Protein AF-A0A519UYA7-F1 (afdb_monomer_lite)

Foldseek 3Di:
DCPLQNLQVVPVPGGDDDDPDLVRVLVPVVVDDDQEAEAELPDDPVRVVVSVVSSCVSPVNYHYFYDNDDDNVVVVVRVVVSND

Sequence (84 aa):
METIARLIDKEQTWKATVSFSFDDACEVCLTKDFKLALIGAGLSDEEELRLKTHLNKLKPSLPIVKHYGGGSGLLFAEIHQALA

pLDDT: mean 81.73, std 7.54, range [44.44, 89.38]

Secondary structure (DSSP, 8-state):
---HHHHHTTSTT------SSHHHHHHHHHHS--S-EEEETTS-HHHHHHHHHHHHHH-TT--EEEE----HHHHHHHHHHHH-

Structure (mmCIF, N/CA/C/O backbone):
data_AF-A0A519UYA7-F1
#
_entry.id   AF-A0A519UYA7-F1
#
loop_
_atom_site.group_PDB
_atom_site.id
_atom_site.type_symbol
_atom_site.label_atom_id
_atom_site.label_alt_id
_atom_site.label_comp_id
_atom_site.label_asym_id
_atom_site.label_entity_id
_atom_site.label_seq_id
_atom_site.pdbx_PDB_ins_code
_atom_site.Cartn_x
_atom_site.Cartn_y
_atom_site.Cartn_z
_atom_site.occupancy
_atom_site.B_iso_or_equiv
_atom_site.auth_seq_id
_atom_site.auth_comp_id
_atom_site.auth_asym_id
_atom_site.auth_atom_id
_atom_site.pdbx_PDB_model_num
ATOM 1 N N . MET A 1 1 ? -4.362 15.237 -16.673 1.00 44.44 1 MET A N 1
ATOM 2 C CA . MET A 1 1 ? -3.815 14.188 -15.792 1.00 44.44 1 MET A CA 1
ATOM 3 C C . MET A 1 1 ? -4.738 14.103 -14.590 1.00 44.44 1 MET A C 1
ATOM 5 O O . MET A 1 1 ? -4.626 14.896 -13.667 1.00 44.44 1 MET A O 1
ATOM 9 N N . GLU A 1 2 ? -5.767 13.270 -14.689 1.00 50.50 2 GLU A N 1
ATOM 10 C CA . GLU A 1 2 ? -6.746 13.082 -13.618 1.00 50.50 2 GLU A CA 1
ATOM 11 C C . GLU A 1 2 ? -6.097 12.189 -12.560 1.00 50.50 2 GLU A C 1
ATOM 13 O O . GLU A 1 2 ? -5.987 10.980 -12.736 1.00 50.50 2 GLU A O 1
ATOM 18 N N . THR A 1 3 ? -5.546 12.797 -11.508 1.00 71.69 3 THR A N 1
ATOM 19 C CA . THR A 1 3 ? -4.893 12.064 -10.420 1.00 71.69 3 THR A CA 1
ATOM 20 C C . THR A 1 3 ? -5.895 11.085 -9.810 1.00 71.69 3 THR A C 1
ATOM 22 O O . THR A 1 3 ? -7.000 11.496 -9.470 1.00 71.69 3 THR A O 1
ATOM 25 N N . ILE A 1 4 ? -5.516 9.816 -9.637 1.00 76.38 4 ILE A N 1
ATOM 26 C CA . ILE A 1 4 ? -6.325 8.741 -9.022 1.00 76.38 4 ILE A CA 1
ATOM 27 C C . ILE A 1 4 ? -7.056 9.218 -7.755 1.00 76.38 4 ILE A C 1
ATOM 29 O O . ILE A 1 4 ? -8.241 8.940 -7.573 1.00 76.38 4 ILE A O 1
ATOM 33 N N . ALA A 1 5 ? -6.383 10.032 -6.935 1.00 78.06 5 ALA A N 1
ATOM 34 C CA . ALA A 1 5 ? -6.982 10.651 -5.758 1.00 78.06 5 ALA A CA 1
ATOM 35 C C . ALA A 1 5 ? -8.271 11.419 -6.048 1.00 78.06 5 ALA A C 1
ATOM 37 O O . ALA A 1 5 ? -9.229 11.313 -5.302 1.00 78.06 5 ALA A O 1
ATOM 38 N N . ARG A 1 6 ? -8.304 12.167 -7.147 1.00 79.62 6 ARG A N 1
ATOM 39 C CA . ARG A 1 6 ? -9.418 13.028 -7.537 1.00 79.62 6 ARG A CA 1
ATOM 40 C C . ARG A 1 6 ? -10.639 12.229 -8.003 1.00 79.62 6 ARG A C 1
ATOM 42 O O . ARG A 1 6 ? -11.755 12.719 -7.896 1.00 79.62 6 ARG A O 1
ATOM 49 N N . LEU A 1 7 ? -10.430 11.013 -8.512 1.00 80.69 7 LEU A N 1
ATOM 50 C CA . LEU A 1 7 ? -11.509 10.079 -8.845 1.00 80.69 7 LEU A CA 1
ATOM 51 C C . LEU A 1 7 ? -12.099 9.448 -7.584 1.00 80.69 7 LEU A C 1
ATOM 53 O O . LEU A 1 7 ? -13.313 9.351 -7.470 1.00 80.69 7 LEU A O 1
ATOM 57 N N . ILE A 1 8 ? -11.242 9.057 -6.640 1.00 80.69 8 ILE A N 1
ATOM 58 C CA . ILE A 1 8 ? -11.664 8.469 -5.365 1.00 80.69 8 ILE A CA 1
ATOM 59 C C . ILE A 1 8 ? -12.366 9.517 -4.492 1.00 80.69 8 ILE A C 1
ATOM 61 O O . ILE A 1 8 ? -13.408 9.225 -3.933 1.00 80.69 8 ILE A O 1
ATOM 65 N N . ASP A 1 9 ? -11.848 10.743 -4.428 1.00 80.69 9 ASP A N 1
ATOM 66 C CA . ASP A 1 9 ? -12.434 11.854 -3.656 1.00 80.69 9 ASP A CA 1
ATOM 67 C C . ASP A 1 9 ? -13.786 12.323 -4.229 1.00 80.69 9 ASP A C 1
ATOM 69 O O . ASP A 1 9 ? -14.585 12.960 -3.549 1.00 80.69 9 ASP A O 1
ATOM 73 N N . LYS A 1 10 ? -14.076 11.971 -5.490 1.00 79.38 10 LYS A N 1
ATOM 74 C CA . LYS A 1 10 ? -15.392 12.190 -6.101 1.00 79.38 10 LYS A CA 1
ATOM 75 C C . LYS A 1 10 ? -16.475 11.334 -5.437 1.00 79.38 10 LYS A C 1
ATOM 77 O O . LYS A 1 10 ? -17.639 11.733 -5.436 1.00 79.38 10 LYS A O 1
ATOM 82 N N . GLU A 1 11 ? -16.096 10.184 -4.883 1.00 74.81 11 GLU A N 1
ATOM 83 C CA . GLU A 1 11 ? -16.964 9.408 -4.010 1.00 74.81 11 GLU A CA 1
ATOM 84 C C . GLU A 1 11 ? -16.992 10.064 -2.632 1.00 74.81 11 GLU A C 1
ATOM 86 O O . GLU A 1 11 ? -16.001 10.082 -1.912 1.00 74.81 11 GLU A O 1
ATOM 91 N N . GLN A 1 12 ? -18.157 10.571 -2.228 1.00 71.12 12 GLN A N 1
ATOM 92 C CA . GLN A 1 12 ? -18.328 11.328 -0.976 1.00 71.12 12 GLN A CA 1
ATOM 93 C C . GLN A 1 12 ? -17.935 10.530 0.281 1.00 71.12 12 GLN A C 1
ATOM 95 O O . GLN A 1 12 ? -17.710 11.098 1.348 1.00 71.12 12 GLN A O 1
ATOM 100 N N . THR A 1 13 ? -17.861 9.205 0.150 1.00 76.94 13 THR A N 1
ATOM 101 C CA . THR A 1 13 ? -17.558 8.268 1.233 1.00 76.94 13 THR A CA 1
ATOM 102 C C . THR A 1 13 ? -16.073 7.903 1.292 1.00 76.94 13 THR A C 1
ATOM 104 O O . THR A 1 13 ? -15.610 7.377 2.306 1.00 76.94 13 THR A O 1
ATOM 107 N N . TRP A 1 14 ? -15.308 8.140 0.223 1.00 83.44 14 TRP A N 1
ATOM 108 C CA . TRP A 1 14 ? -13.921 7.699 0.113 1.00 83.44 14 TRP A CA 1
ATOM 109 C C . TRP A 1 14 ? -12.971 8.887 0.087 1.00 83.44 14 TRP A C 1
ATOM 111 O O . TRP A 1 14 ? -13.197 9.886 -0.582 1.00 83.44 14 TRP A O 1
ATOM 121 N N . LYS A 1 15 ? -11.858 8.761 0.811 1.00 82.81 15 LYS A N 1
ATOM 122 C CA . LYS A 1 15 ? -10.823 9.790 0.845 1.00 82.81 15 LYS A CA 1
ATOM 123 C C . LYS A 1 15 ? -9.493 9.192 0.445 1.00 82.81 15 LYS A C 1
ATOM 125 O O . LYS A 1 15 ? -8.898 8.420 1.196 1.00 82.81 15 LYS A O 1
ATOM 130 N N . ALA A 1 16 ? -9.024 9.553 -0.741 1.00 84.06 16 ALA A N 1
ATOM 131 C CA . ALA A 1 16 ? -7.710 9.131 -1.189 1.00 84.06 16 ALA A CA 1
ATOM 132 C C . ALA A 1 16 ? -6.618 9.989 -0.561 1.00 84.06 16 ALA A C 1
ATOM 134 O O . ALA A 1 16 ? -6.697 11.215 -0.532 1.00 84.06 16 ALA A O 1
ATOM 135 N N . THR A 1 17 ? -5.565 9.321 -0.104 1.00 86.44 17 THR A N 1
ATOM 136 C CA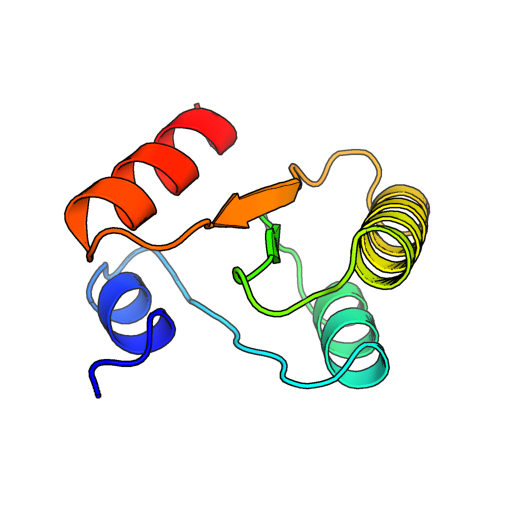 . THR A 1 17 ? -4.297 9.963 0.234 1.00 86.44 17 THR A CA 1
ATOM 137 C C . THR A 1 17 ? -3.250 9.418 -0.725 1.00 86.44 17 THR A C 1
ATOM 139 O O . THR A 1 17 ? -3.175 8.208 -0.924 1.00 86.44 17 THR A O 1
ATOM 142 N N . VAL A 1 18 ? -2.506 10.311 -1.375 1.00 84.25 18 VAL A N 1
ATOM 143 C CA . VAL A 1 18 ? -1.455 9.942 -2.326 1.00 84.25 18 VAL A CA 1
ATOM 144 C C . VAL A 1 18 ? -0.126 10.312 -1.708 1.00 84.25 18 VAL A C 1
ATOM 146 O O . VAL A 1 18 ? 0.078 11.469 -1.350 1.00 84.25 18 VAL A O 1
ATOM 149 N N . SER A 1 19 ? 0.757 9.326 -1.645 1.00 84.44 19 SER A N 1
ATOM 150 C CA . SER A 1 19 ? 2.129 9.472 -1.186 1.00 84.44 19 SER A CA 1
ATOM 151 C C . SER A 1 19 ? 3.061 9.129 -2.339 1.00 84.44 19 SER A C 1
ATOM 153 O O . SER A 1 19 ? 2.845 8.149 -3.052 1.00 84.44 19 SER A O 1
ATOM 155 N N . PHE A 1 20 ? 4.087 9.952 -2.537 1.00 80.75 20 PHE A N 1
ATOM 156 C CA . PHE A 1 20 ? 5.075 9.773 -3.611 1.00 80.75 20 PHE A CA 1
ATOM 157 C C . PHE A 1 20 ? 6.383 9.143 -3.121 1.00 80.75 20 PHE A C 1
ATOM 159 O O . PHE A 1 20 ? 7.245 8.813 -3.929 1.00 80.75 20 PHE A O 1
ATOM 166 N N . SER A 1 21 ? 6.511 8.957 -1.808 1.00 82.62 21 SER A N 1
ATOM 167 C CA . SER A 1 21 ? 7.704 8.435 -1.149 1.00 82.62 21 SER A CA 1
ATOM 168 C C . SER A 1 21 ? 7.316 7.360 -0.143 1.00 82.62 21 SER A C 1
ATOM 170 O O . SER A 1 21 ? 6.256 7.439 0.478 1.00 82.62 21 SER A O 1
ATOM 172 N N . PHE A 1 22 ? 8.199 6.380 0.055 1.00 82.94 22 PHE A N 1
ATOM 173 C CA . PHE A 1 22 ? 8.026 5.331 1.065 1.00 82.94 22 PHE A CA 1
ATOM 174 C C . PHE A 1 22 ? 7.830 5.910 2.474 1.00 82.94 22 PHE A C 1
ATOM 176 O O . PHE A 1 22 ? 6.967 5.450 3.216 1.00 82.94 22 PHE A O 1
ATOM 183 N N . ASP A 1 23 ? 8.623 6.924 2.820 1.00 85.56 23 ASP A N 1
ATOM 184 C CA . ASP A 1 23 ? 8.588 7.581 4.129 1.00 85.56 23 ASP A CA 1
ATOM 185 C C . ASP A 1 23 ? 7.234 8.263 4.381 1.00 85.56 23 ASP A C 1
ATOM 187 O O . ASP A 1 23 ? 6.559 7.965 5.363 1.00 85.56 23 ASP A O 1
ATOM 191 N N . ASP A 1 24 ? 6.769 9.046 3.403 1.00 86.81 24 ASP A N 1
ATOM 192 C CA . ASP A 1 24 ? 5.460 9.705 3.428 1.00 86.81 24 ASP A CA 1
ATOM 193 C C . ASP A 1 24 ? 4.315 8.683 3.540 1.00 86.81 24 ASP A C 1
ATOM 195 O O . ASP A 1 24 ? 3.428 8.825 4.378 1.00 86.81 24 ASP A O 1
ATOM 199 N N . ALA A 1 25 ? 4.371 7.587 2.774 1.00 85.12 25 ALA A N 1
ATOM 200 C CA . ALA A 1 25 ? 3.372 6.521 2.846 1.00 85.12 25 ALA A CA 1
ATOM 201 C C . ALA A 1 25 ? 3.321 5.860 4.235 1.00 85.12 25 ALA A C 1
ATOM 203 O O . ALA A 1 25 ? 2.242 5.509 4.723 1.00 85.12 25 ALA A O 1
ATOM 204 N N . CYS A 1 26 ? 4.482 5.698 4.874 1.00 85.12 26 CYS A N 1
ATOM 205 C CA . CYS A 1 26 ? 4.606 5.143 6.215 1.00 85.12 26 CYS A CA 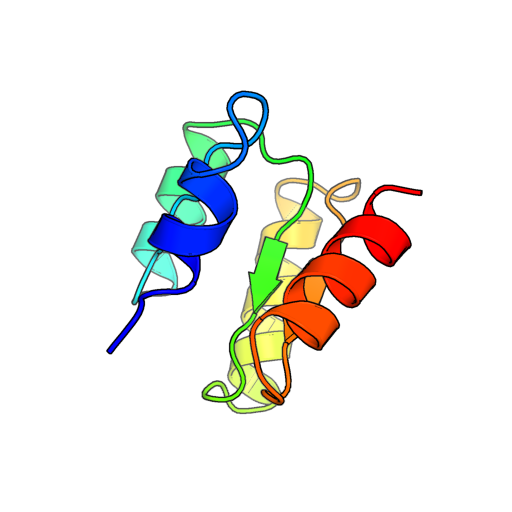1
ATOM 206 C C . CYS A 1 26 ? 4.029 6.097 7.270 1.00 85.12 26 CYS A C 1
ATOM 208 O O . CYS A 1 26 ? 3.180 5.693 8.065 1.00 85.12 26 CYS A O 1
ATOM 210 N N . GLU A 1 27 ? 4.419 7.373 7.233 1.00 88.19 27 GLU A N 1
ATOM 211 C CA . GLU A 1 27 ? 3.940 8.399 8.163 1.00 88.19 27 GLU A CA 1
ATOM 212 C C . GLU A 1 27 ? 2.422 8.588 8.055 1.00 88.19 27 GLU A C 1
ATOM 214 O O . GLU A 1 27 ? 1.703 8.627 9.059 1.00 88.19 27 GLU A O 1
ATOM 219 N N . VAL A 1 28 ? 1.902 8.599 6.829 1.00 86.69 28 VAL A N 1
ATOM 220 C CA . VAL A 1 28 ? 0.469 8.653 6.553 1.00 86.69 28 VAL A CA 1
ATOM 221 C C . VAL A 1 28 ? -0.240 7.422 7.127 1.00 86.69 28 VAL A C 1
ATOM 223 O O . VAL A 1 28 ? -1.230 7.590 7.843 1.00 86.69 28 VAL A O 1
ATOM 226 N N . CYS A 1 29 ? 0.276 6.206 6.898 1.00 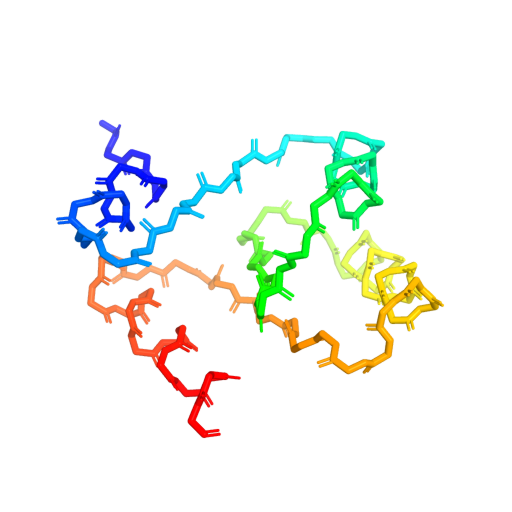85.00 29 CYS A N 1
ATOM 227 C CA . CYS A 1 29 ? -0.274 4.961 7.462 1.00 85.00 29 CYS A CA 1
ATOM 228 C C . CYS A 1 29 ? -0.235 4.882 8.993 1.00 85.00 29 CYS A C 1
ATOM 230 O O . CYS A 1 29 ? -1.071 4.194 9.585 1.00 85.00 29 CYS A O 1
ATOM 232 N N . LEU A 1 30 ? 0.722 5.560 9.628 1.00 84.12 30 LEU A N 1
ATOM 233 C CA . LEU A 1 30 ? 0.810 5.695 11.082 1.00 84.12 30 LEU A CA 1
ATOM 234 C C . LEU A 1 30 ? -0.202 6.713 11.616 1.00 84.12 30 LEU A C 1
ATOM 236 O O . LEU A 1 30 ? -0.835 6.487 12.643 1.00 84.12 30 LEU A O 1
ATOM 240 N N . THR A 1 31 ? -0.369 7.828 10.906 1.00 86.00 31 THR A N 1
ATOM 241 C CA . THR A 1 31 ? -1.225 8.942 11.332 1.00 86.00 31 THR A CA 1
ATOM 242 C C . THR A 1 31 ? -2.709 8.642 11.129 1.00 86.00 31 THR A C 1
ATOM 244 O O . THR A 1 31 ? -3.559 9.161 11.854 1.00 86.00 31 THR A O 1
ATOM 247 N N . LYS A 1 32 ? -3.051 7.834 10.121 1.00 83.81 32 LYS A N 1
ATOM 248 C CA . LYS A 1 32 ? -4.436 7.552 9.735 1.00 83.81 32 LYS A CA 1
ATOM 249 C C . LYS A 1 32 ? -4.696 6.067 9.567 1.00 83.81 32 LYS A C 1
ATOM 251 O O . LYS A 1 32 ? -3.819 5.273 9.228 1.00 83.81 32 LYS A O 1
ATOM 256 N N . ASP A 1 33 ? -5.959 5.703 9.756 1.00 82.62 33 ASP A N 1
ATOM 257 C CA . ASP A 1 33 ? -6.434 4.376 9.404 1.00 82.62 33 ASP A CA 1
ATOM 258 C C . ASP A 1 33 ? -6.887 4.292 7.955 1.00 82.62 33 ASP A C 1
ATOM 260 O O . ASP A 1 33 ? -7.715 5.078 7.494 1.00 82.62 33 ASP A O 1
ATOM 264 N N . PHE A 1 34 ? -6.317 3.321 7.247 1.00 85.88 34 PHE A N 1
ATOM 265 C CA . PHE A 1 34 ? -6.662 3.005 5.874 1.00 85.88 34 PHE A CA 1
ATOM 266 C C . PHE A 1 34 ? -7.322 1.643 5.851 1.00 85.88 34 PHE A C 1
ATOM 268 O O . PHE A 1 34 ? -6.939 0.736 6.584 1.00 85.88 34 PHE A O 1
ATOM 275 N N . LYS A 1 35 ? -8.313 1.501 4.978 1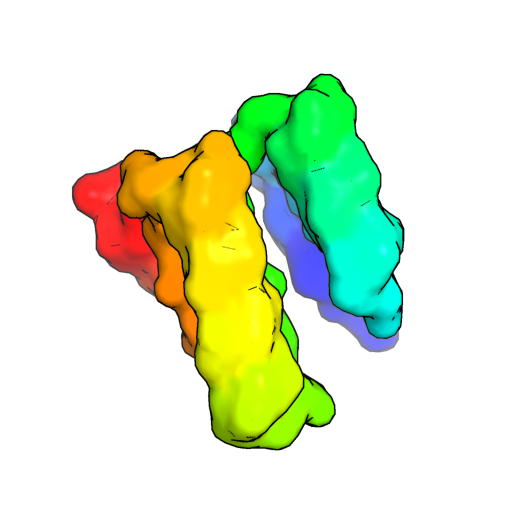.00 87.44 35 LYS A N 1
ATOM 276 C CA . LYS A 1 35 ? -8.920 0.200 4.694 1.00 87.44 35 LYS A CA 1
ATOM 277 C C . LYS A 1 35 ? -8.259 -0.509 3.525 1.00 87.44 35 LYS A C 1
ATOM 279 O O . LYS A 1 35 ? -8.505 -1.686 3.336 1.00 87.44 35 LYS A O 1
ATOM 284 N N . LEU A 1 36 ? -7.470 0.213 2.734 1.00 87.75 36 LEU A N 1
ATOM 285 C CA . LEU A 1 36 ? -6.842 -0.291 1.526 1.00 87.75 36 LEU A CA 1
ATOM 286 C C . LEU A 1 36 ? -5.599 0.537 1.208 1.00 87.75 36 LEU A C 1
ATOM 288 O O . LEU A 1 36 ? -5.655 1.767 1.252 1.00 87.75 36 LEU A O 1
ATOM 292 N N . ALA A 1 37 ? -4.511 -0.135 0.839 1.00 88.50 37 ALA A N 1
ATOM 293 C CA . ALA A 1 37 ? -3.347 0.491 0.227 1.00 88.50 37 ALA A CA 1
ATOM 294 C C . ALA A 1 37 ? -3.295 0.155 -1.268 1.00 88.50 37 ALA A C 1
ATOM 296 O O . ALA A 1 37 ? -3.336 -1.013 -1.652 1.00 88.50 37 ALA A O 1
ATOM 297 N N . LEU A 1 38 ? -3.176 1.183 -2.106 1.00 86.75 38 LEU A N 1
ATOM 298 C CA . LEU A 1 38 ? -2.991 1.048 -3.550 1.00 86.75 38 LEU A CA 1
ATOM 299 C C . LEU A 1 38 ? -1.541 1.352 -3.914 1.00 86.75 38 LEU A C 1
ATOM 301 O O . LEU A 1 38 ? -1.033 2.431 -3.617 1.00 86.75 38 LEU A O 1
ATOM 305 N N . ILE A 1 39 ? -0.896 0.413 -4.594 1.00 85.94 39 ILE A N 1
ATOM 306 C CA . ILE A 1 39 ? 0.461 0.543 -5.119 1.00 85.94 39 ILE A CA 1
ATOM 307 C C . ILE A 1 39 ? 0.358 0.815 -6.618 1.00 85.94 39 ILE A C 1
ATOM 309 O O . ILE A 1 39 ? -0.214 0.017 -7.355 1.00 85.94 39 ILE A O 1
ATOM 313 N N . GLY A 1 40 ? 0.888 1.948 -7.077 1.00 79.62 40 GLY A N 1
ATOM 314 C CA . GLY A 1 40 ? 0.887 2.294 -8.499 1.00 79.62 40 GLY A CA 1
ATOM 315 C C . GLY A 1 40 ? 1.870 1.454 -9.324 1.00 79.62 40 GLY A C 1
ATOM 316 O O . GLY A 1 40 ? 2.860 0.945 -8.803 1.00 79.62 40 GLY A O 1
ATOM 317 N N . ALA A 1 41 ? 1.643 1.381 -10.638 1.00 71.81 41 ALA A N 1
ATOM 318 C CA . ALA A 1 41 ? 2.429 0.604 -11.609 1.00 71.81 41 ALA A CA 1
ATOM 319 C C . ALA A 1 41 ? 3.888 1.073 -11.842 1.00 71.81 41 ALA A C 1
ATOM 321 O O . ALA A 1 41 ? 4.494 0.707 -12.844 1.00 71.81 41 ALA A O 1
ATOM 322 N N . GLY A 1 42 ? 4.448 1.907 -10.965 1.00 70.94 42 GLY A N 1
ATOM 323 C CA . GLY A 1 42 ? 5.779 2.504 -11.128 1.00 70.94 42 GLY A CA 1
ATOM 324 C C . GLY A 1 42 ? 6.858 1.948 -10.200 1.00 70.94 42 GLY A C 1
ATOM 325 O O . GLY A 1 42 ? 8.013 2.333 -10.347 1.00 70.94 42 GLY A O 1
ATOM 326 N N . LEU A 1 43 ? 6.503 1.086 -9.242 1.00 79.06 43 LEU A N 1
ATOM 327 C CA . LEU A 1 43 ? 7.468 0.498 -8.313 1.00 79.06 43 LEU A CA 1
ATOM 328 C C . LEU A 1 43 ? 8.014 -0.827 -8.852 1.00 79.06 43 LEU A C 1
ATOM 330 O O . LEU A 1 43 ? 7.262 -1.659 -9.367 1.00 79.06 43 LEU A O 1
ATOM 334 N N . SER A 1 44 ? 9.322 -1.024 -8.688 1.00 83.50 44 SER A N 1
ATOM 335 C CA . SER A 1 44 ? 9.982 -2.313 -8.909 1.00 83.50 44 SER A CA 1
ATOM 336 C C . SER A 1 44 ? 9.494 -3.357 -7.903 1.00 83.50 44 SER A C 1
ATOM 338 O O . SER A 1 44 ? 9.063 -3.014 -6.801 1.00 83.50 44 SER A O 1
ATOM 340 N N . ASP A 1 45 ? 9.627 -4.639 -8.238 1.00 83.94 45 ASP A N 1
ATOM 341 C CA . ASP A 1 45 ? 9.210 -5.748 -7.369 1.00 83.94 45 ASP A CA 1
ATOM 342 C C . ASP A 1 45 ? 9.861 -5.703 -5.975 1.00 83.94 45 ASP A C 1
ATOM 344 O O . ASP A 1 45 ? 9.205 -5.988 -4.974 1.00 83.94 45 ASP A O 1
ATOM 348 N N . GLU A 1 46 ? 11.128 -5.283 -5.883 1.00 86.50 46 GLU A N 1
ATOM 349 C CA . GLU A 1 46 ? 11.834 -5.118 -4.603 1.00 86.50 46 GLU A CA 1
ATOM 350 C C . GLU A 1 46 ? 11.235 -4.002 -3.738 1.00 86.50 46 GLU A C 1
ATOM 352 O O . GLU A 1 46 ? 11.010 -4.187 -2.539 1.00 86.50 46 GLU A O 1
ATOM 357 N N . GLU A 1 47 ? 10.950 -2.849 -4.346 1.00 84.44 47 GLU A N 1
ATOM 358 C CA . GLU A 1 47 ? 10.346 -1.697 -3.673 1.00 84.44 47 GLU A CA 1
ATOM 359 C C . GLU A 1 47 ? 8.943 -2.049 -3.175 1.00 84.44 47 GLU A C 1
ATOM 361 O O . GLU A 1 47 ? 8.598 -1.802 -2.018 1.00 84.44 47 GLU A O 1
ATOM 366 N N . GLU A 1 48 ? 8.151 -2.703 -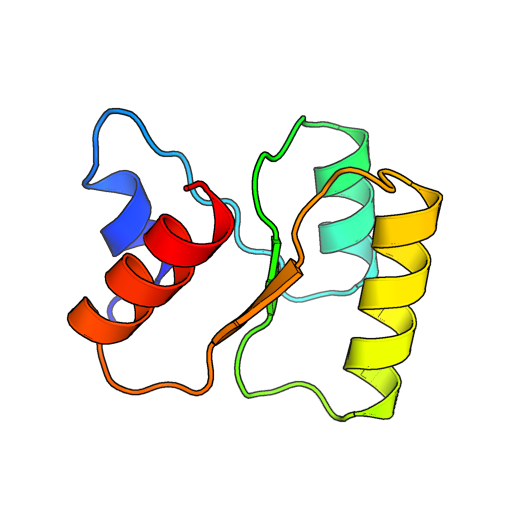4.022 1.00 85.56 48 GLU A N 1
ATOM 367 C CA . GLU A 1 48 ? 6.820 -3.172 -3.668 1.00 85.56 48 GLU A CA 1
ATOM 368 C C . GLU A 1 48 ? 6.855 -4.181 -2.522 1.00 85.56 48 GLU A C 1
ATOM 370 O O . GLU A 1 48 ? 6.086 -4.047 -1.570 1.00 85.56 48 GLU A O 1
ATOM 375 N N . LEU A 1 49 ? 7.734 -5.184 -2.587 1.00 86.94 49 LEU A N 1
ATOM 376 C CA . LEU A 1 49 ? 7.858 -6.192 -1.539 1.00 86.94 49 LEU A CA 1
ATOM 377 C C . LEU A 1 49 ? 8.252 -5.551 -0.207 1.00 86.94 49 LEU A C 1
ATOM 379 O O . LEU A 1 49 ? 7.713 -5.909 0.846 1.00 86.94 49 LEU A O 1
ATOM 383 N N . ARG A 1 50 ? 9.163 -4.575 -0.245 1.00 88.81 50 ARG A N 1
ATOM 384 C CA . ARG A 1 50 ? 9.591 -3.823 0.934 1.00 88.81 50 ARG A CA 1
ATOM 385 C C . ARG A 1 50 ? 8.435 -3.020 1.527 1.00 88.81 50 ARG A C 1
ATOM 387 O O . ARG A 1 50 ? 8.225 -3.078 2.739 1.00 88.81 50 ARG A O 1
ATOM 394 N N . LEU A 1 51 ? 7.657 -2.335 0.690 1.00 86.75 51 LEU A N 1
ATOM 395 C CA . LEU A 1 51 ? 6.495 -1.534 1.090 1.00 86.75 51 LEU A CA 1
ATOM 396 C C . LEU A 1 51 ? 5.371 -2.417 1.637 1.00 86.75 51 LEU A C 1
ATOM 398 O O . LEU A 1 51 ? 4.883 -2.169 2.737 1.00 86.75 51 LEU A O 1
ATOM 402 N N . LYS A 1 52 ? 5.060 -3.526 0.959 1.00 87.19 52 LYS A N 1
ATOM 403 C CA . LYS A 1 52 ? 4.134 -4.558 1.441 1.00 87.19 52 LYS A CA 1
ATOM 404 C C . LYS A 1 52 ? 4.545 -5.109 2.795 1.00 87.19 52 LYS A C 1
ATOM 406 O O . LYS A 1 52 ? 3.725 -5.159 3.702 1.00 87.19 52 LYS A O 1
ATOM 411 N N . THR A 1 53 ? 5.810 -5.486 2.956 1.00 89.38 53 THR A N 1
ATOM 412 C CA . THR A 1 53 ? 6.325 -6.025 4.221 1.00 89.38 53 THR A CA 1
ATOM 413 C C . THR A 1 53 ? 6.218 -4.997 5.344 1.00 89.38 53 THR A C 1
ATOM 415 O O . THR A 1 53 ? 5.861 -5.347 6.466 1.00 89.38 53 THR A O 1
ATOM 418 N N . HIS A 1 54 ? 6.518 -3.728 5.065 1.00 88.69 54 HIS A N 1
ATOM 419 C CA . HIS A 1 54 ? 6.455 -2.669 6.067 1.00 88.69 54 HIS A CA 1
ATOM 420 C C . HIS A 1 54 ? 5.011 -2.353 6.471 1.00 88.69 54 HIS A C 1
ATOM 422 O O . HIS A 1 54 ? 4.692 -2.355 7.657 1.00 88.69 54 HIS A O 1
ATOM 428 N N . LEU A 1 55 ? 4.121 -2.183 5.490 1.00 86.62 55 LEU A N 1
ATOM 429 C CA . LEU A 1 55 ? 2.696 -1.977 5.729 1.00 86.62 55 LEU A CA 1
ATOM 430 C C . LEU A 1 55 ? 2.061 -3.165 6.446 1.00 86.62 55 LEU A C 1
ATOM 432 O O . LEU A 1 55 ? 1.289 -2.953 7.367 1.00 86.62 55 LEU A O 1
ATOM 436 N N . ASN A 1 56 ? 2.422 -4.399 6.094 1.00 87.50 56 ASN A N 1
ATOM 437 C CA . ASN A 1 56 ? 1.917 -5.590 6.772 1.00 87.50 56 ASN A CA 1
ATOM 438 C C . ASN A 1 56 ? 2.406 -5.672 8.230 1.00 87.50 56 ASN A C 1
ATOM 440 O O . ASN A 1 56 ? 1.644 -6.050 9.111 1.00 87.50 56 ASN A O 1
ATOM 444 N N . LYS A 1 57 ? 3.644 -5.245 8.518 1.00 88.06 57 LYS A N 1
ATOM 445 C CA . LYS A 1 57 ? 4.139 -5.133 9.901 1.00 88.06 57 LYS A CA 1
ATOM 446 C C . LYS A 1 57 ? 3.394 -4.071 10.708 1.00 88.06 57 LYS A C 1
ATOM 448 O O . LYS A 1 57 ? 3.147 -4.282 11.890 1.00 88.06 57 LYS A O 1
ATOM 453 N N . LEU A 1 58 ? 3.064 -2.941 10.085 1.00 85.31 58 LEU A N 1
ATOM 454 C CA . LEU A 1 58 ? 2.323 -1.853 10.727 1.00 85.31 58 LEU A CA 1
ATOM 455 C C . LEU A 1 58 ? 0.845 -2.213 10.920 1.00 85.31 58 LEU A C 1
ATOM 457 O O . LEU A 1 58 ? 0.276 -1.986 11.984 1.00 85.31 58 LEU A O 1
ATOM 461 N N . LYS A 1 59 ? 0.226 -2.769 9.876 1.00 83.56 59 LYS A N 1
ATOM 462 C CA . LYS A 1 59 ? -1.190 -3.123 9.780 1.00 83.56 59 LYS A CA 1
ATOM 463 C C . LYS A 1 59 ? -1.340 -4.430 8.997 1.00 83.56 59 LYS A C 1
ATOM 465 O O . LYS A 1 59 ? -1.574 -4.403 7.789 1.00 83.56 59 LYS A O 1
ATOM 470 N N . PRO A 1 60 ? -1.258 -5.590 9.666 1.00 82.88 60 PRO A N 1
ATOM 471 C CA . PRO A 1 60 ? -1.352 -6.888 8.994 1.00 82.88 60 PRO A CA 1
ATOM 472 C C . PRO A 1 60 ? -2.721 -7.128 8.346 1.00 82.88 60 PRO A C 1
ATOM 474 O O . PRO A 1 60 ? -2.822 -7.892 7.390 1.00 82.88 60 PRO A O 1
ATOM 477 N N . SER A 1 61 ? -3.760 -6.442 8.829 1.00 83.69 61 SER A N 1
ATOM 478 C CA . SER A 1 61 ? -5.119 -6.494 8.283 1.00 83.69 61 SER A CA 1
ATOM 479 C C . SER A 1 61 ? -5.372 -5.503 7.141 1.00 83.69 61 SER A C 1
ATOM 481 O O . SER A 1 61 ? -6.502 -5.424 6.671 1.00 83.69 61 SER A O 1
ATOM 483 N N . LEU A 1 62 ? -4.372 -4.717 6.719 1.00 87.69 62 LEU A N 1
ATOM 484 C CA . LEU A 1 62 ? -4.513 -3.769 5.613 1.00 87.69 62 LEU A CA 1
ATOM 485 C C . LEU A 1 62 ? -4.338 -4.508 4.276 1.00 87.69 62 LEU A C 1
ATOM 487 O O . LEU A 1 62 ? -3.226 -4.955 3.981 1.00 87.69 62 LEU A O 1
ATOM 491 N N . PRO A 1 63 ? -5.383 -4.630 3.439 1.00 87.56 63 PRO A N 1
ATOM 492 C CA . PRO A 1 63 ? -5.233 -5.182 2.102 1.00 87.56 63 PRO A CA 1
ATOM 493 C C . PRO A 1 63 ? -4.392 -4.241 1.233 1.00 87.56 63 PRO A C 1
ATOM 495 O O . PRO A 1 63 ? -4.552 -3.017 1.261 1.00 87.56 63 PRO A O 1
ATOM 498 N N . ILE A 1 64 ? -3.481 -4.826 0.455 1.00 87.44 64 ILE A N 1
ATOM 499 C CA . ILE A 1 64 ? -2.554 -4.099 -0.416 1.00 87.44 64 ILE A CA 1
ATOM 500 C C . ILE A 1 64 ? -2.767 -4.572 -1.848 1.00 87.44 64 ILE A C 1
ATOM 502 O O . ILE A 1 64 ? -2.533 -5.740 -2.162 1.00 87.44 64 ILE A O 1
ATOM 506 N N . VAL A 1 65 ? -3.179 -3.655 -2.718 1.00 86.88 65 VAL A N 1
ATOM 507 C CA . VAL A 1 65 ? -3.511 -3.931 -4.118 1.00 86.88 65 VAL A CA 1
ATOM 508 C C . VAL A 1 65 ? -2.564 -3.181 -5.029 1.00 86.88 65 VAL A C 1
ATOM 510 O O . VAL A 1 65 ? -2.289 -2.003 -4.819 1.00 86.88 65 VAL A O 1
ATOM 513 N N . LYS A 1 66 ? -2.080 -3.859 -6.067 1.00 84.25 66 LYS A N 1
ATOM 514 C CA . LYS A 1 66 ? -1.279 -3.234 -7.114 1.00 84.25 66 LYS A CA 1
ATOM 515 C C . LYS A 1 66 ? -2.188 -2.817 -8.258 1.00 84.25 66 LYS A C 1
ATOM 517 O O . LYS A 1 66 ? -2.835 -3.669 -8.850 1.00 84.25 66 LYS A O 1
ATOM 522 N N . HIS A 1 67 ? -2.199 -1.525 -8.554 1.00 83.62 67 HIS A N 1
ATOM 523 C CA . HIS A 1 67 ? -2.875 -0.957 -9.707 1.00 83.62 67 HIS A CA 1
ATOM 524 C C . HIS A 1 67 ? -1.907 -0.932 -10.889 1.00 83.62 67 HIS A C 1
ATOM 526 O O . HIS A 1 67 ? -0.950 -0.154 -10.898 1.00 83.62 67 HIS A O 1
ATOM 532 N N . TYR A 1 68 ? -2.165 -1.767 -11.892 1.00 69.44 68 TYR A N 1
ATOM 533 C CA . TYR A 1 68 ? -1.302 -1.921 -13.071 1.00 69.44 68 TYR A CA 1
ATOM 534 C C . TYR A 1 68 ? -1.565 -0.879 -14.175 1.00 69.44 68 TYR A C 1
ATOM 536 O O . TYR A 1 68 ? -0.874 -0.865 -15.192 1.00 69.44 68 TYR A O 1
ATOM 544 N N . GLY A 1 69 ? -2.530 0.025 -13.973 1.00 68.56 69 GLY A N 1
ATOM 545 C CA . GLY A 1 69 ? -3.020 0.929 -15.013 1.00 68.56 69 GLY A CA 1
ATOM 546 C C . GLY A 1 69 ? -4.159 0.305 -15.826 1.00 68.56 69 GLY A C 1
ATOM 547 O O . GLY A 1 69 ? -4.422 -0.889 -15.741 1.00 68.56 69 GLY A O 1
ATOM 548 N N . GLY A 1 70 ? -4.875 1.127 -16.599 1.00 67.00 70 GLY A N 1
ATOM 549 C CA . GLY A 1 70 ? -6.034 0.670 -17.390 1.00 67.00 70 GLY A CA 1
ATOM 550 C C . GLY A 1 70 ? -7.261 1.587 -17.361 1.00 67.00 70 GLY A C 1
ATOM 551 O O . GLY A 1 70 ? -8.288 1.250 -17.942 1.00 67.00 70 GLY A O 1
ATOM 552 N N . GLY A 1 71 ? -7.169 2.755 -16.717 1.00 72.94 71 GLY A N 1
ATOM 553 C CA . GLY A 1 71 ? -8.259 3.731 -16.619 1.00 72.94 71 GLY A CA 1
ATOM 554 C C . GLY A 1 71 ? -9.010 3.669 -15.286 1.00 72.94 71 GLY A C 1
ATOM 555 O O . GLY A 1 71 ? -8.700 2.865 -14.408 1.00 72.94 71 GLY A O 1
ATOM 556 N N . SER A 1 72 ? -10.000 4.549 -15.125 1.00 73.25 72 SER A N 1
ATOM 557 C CA . SER A 1 72 ? -10.750 4.707 -13.872 1.00 73.25 72 SER A CA 1
ATOM 558 C C . SER A 1 72 ? -11.592 3.478 -13.513 1.00 73.25 72 SER A C 1
ATOM 560 O O . SER A 1 72 ? -11.647 3.109 -12.347 1.00 73.25 72 SER A O 1
ATOM 562 N N . GLY A 1 73 ? -12.206 2.803 -14.489 1.00 78.38 73 GLY A N 1
ATOM 563 C CA . GLY A 1 73 ? -13.054 1.631 -14.230 1.00 78.38 73 GLY A CA 1
ATOM 564 C C . GLY A 1 73 ? -12.308 0.455 -13.591 1.00 78.38 73 GLY A C 1
ATOM 565 O O . GLY A 1 73 ? -12.837 -0.179 -12.679 1.00 78.38 73 GLY A O 1
ATOM 566 N N . LEU A 1 74 ? -11.066 0.203 -14.020 1.00 82.19 74 LEU A N 1
ATOM 567 C CA . LEU A 1 74 ? -10.244 -0.873 -13.463 1.00 82.19 74 LEU A CA 1
ATOM 568 C C . LEU A 1 74 ? -9.851 -0.571 -12.012 1.00 82.19 74 LEU A C 1
ATOM 570 O O . LEU A 1 74 ? -10.031 -1.417 -11.143 1.00 82.19 74 LEU A O 1
ATOM 574 N N . LEU A 1 75 ? -9.435 0.674 -11.754 1.00 83.44 75 LEU A N 1
ATOM 575 C CA . LEU A 1 75 ? -9.100 1.165 -10.418 1.00 83.44 75 LEU A CA 1
ATOM 576 C C . LEU A 1 75 ? -10.247 0.914 -9.427 1.00 83.44 75 LEU A C 1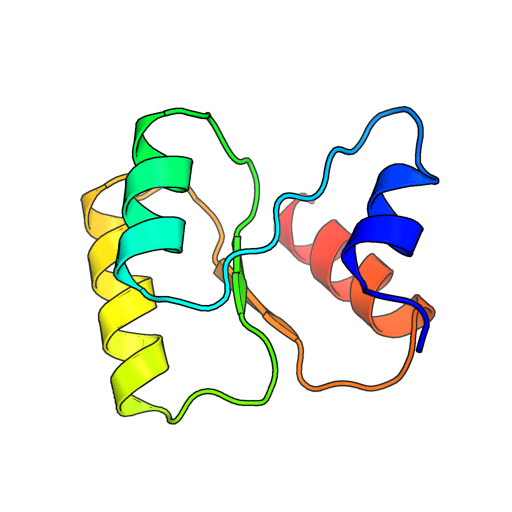
ATOM 578 O O . LEU A 1 75 ? -10.020 0.376 -8.347 1.00 83.44 75 LEU A O 1
ATOM 582 N N . PHE A 1 76 ? -11.479 1.290 -9.784 1.00 84.06 76 PHE A N 1
ATOM 583 C CA . PHE A 1 76 ? -12.632 1.070 -8.907 1.00 84.06 76 PHE A CA 1
ATOM 584 C C . PHE A 1 76 ? -12.877 -0.421 -8.666 1.00 84.06 76 PHE A C 1
ATOM 586 O O . PHE A 1 76 ? -13.076 -0.824 -7.523 1.00 84.06 76 PHE A O 1
ATOM 593 N N . ALA A 1 77 ? -12.814 -1.253 -9.707 1.00 84.56 77 ALA A N 1
ATOM 594 C CA . ALA A 1 77 ? -12.997 -2.695 -9.567 1.00 84.56 77 ALA A CA 1
ATOM 595 C C . ALA A 1 77 ? -11.932 -3.341 -8.662 1.00 84.56 77 ALA A C 1
ATOM 597 O O . ALA A 1 77 ? -12.256 -4.219 -7.865 1.00 84.56 77 ALA A O 1
ATOM 598 N N . GLU A 1 78 ? -10.674 -2.912 -8.756 1.00 86.31 78 GLU A N 1
ATOM 599 C CA . GLU A 1 78 ? -9.572 -3.369 -7.901 1.00 86.31 78 GLU A CA 1
ATOM 600 C C . GLU A 1 78 ? -9.782 -2.960 -6.435 1.00 86.31 78 GLU A C 1
ATOM 602 O O . GLU A 1 78 ? -9.602 -3.776 -5.530 1.00 86.31 78 GLU A O 1
ATOM 607 N N . ILE A 1 79 ? -10.231 -1.723 -6.197 1.00 84.69 79 ILE A N 1
ATOM 608 C CA . ILE A 1 79 ? -10.577 -1.227 -4.857 1.00 84.69 79 ILE A CA 1
ATOM 609 C C . ILE A 1 79 ? -11.727 -2.035 -4.260 1.00 84.69 79 ILE A C 1
ATOM 611 O O . ILE A 1 79 ? -11.627 -2.507 -3.129 1.00 84.69 79 ILE A O 1
ATOM 615 N N . HIS A 1 80 ? -12.810 -2.211 -5.018 1.00 84.38 80 HIS A N 1
ATOM 616 C CA . HIS A 1 80 ? -13.978 -2.955 -4.563 1.00 84.38 80 HIS A CA 1
ATOM 617 C C . HIS A 1 80 ? -13.634 -4.408 -4.247 1.00 84.38 80 HIS A C 1
ATOM 619 O O . HIS A 1 80 ? -14.052 -4.893 -3.207 1.00 84.38 80 HIS A O 1
ATOM 625 N N . GLN A 1 81 ? -12.841 -5.083 -5.083 1.00 84.00 81 GLN A N 1
ATOM 626 C CA . GLN A 1 81 ? -12.426 -6.468 -4.834 1.00 84.00 81 GLN A CA 1
ATOM 627 C C . GLN A 1 81 ? -11.617 -6.635 -3.547 1.00 84.00 81 GLN A C 1
ATOM 629 O O . GLN A 1 81 ? -11.701 -7.678 -2.912 1.00 84.00 81 GLN A O 1
ATOM 634 N N . ALA A 1 82 ? -10.839 -5.629 -3.160 1.00 84.62 82 ALA A N 1
ATOM 635 C CA . ALA A 1 82 ? -10.034 -5.697 -1.948 1.00 84.62 82 ALA A CA 1
ATOM 636 C C . ALA A 1 82 ? -10.748 -5.202 -0.686 1.00 84.62 82 ALA A C 1
ATOM 638 O O . ALA A 1 82 ? -10.274 -5.459 0.417 1.00 84.62 82 ALA A O 1
ATOM 639 N N . LEU A 1 83 ? -11.864 -4.489 -0.848 1.00 80.69 83 LEU A N 1
ATOM 640 C CA . LEU A 1 83 ? -12.754 -4.083 0.241 1.00 80.69 83 LEU A CA 1
ATOM 641 C C . LEU A 1 83 ? -13.955 -5.030 0.432 1.00 80.69 83 LEU A C 1
ATOM 643 O O . LEU A 1 83 ? -14.699 -4.830 1.394 1.00 80.69 83 LEU A O 1
ATOM 647 N N . ALA A 1 84 ? -14.170 -5.976 -0.489 1.00 70.50 84 ALA A N 1
ATOM 648 C CA . ALA A 1 84 ? -15.290 -6.920 -0.505 1.00 70.50 84 ALA A CA 1
ATOM 649 C C . ALA A 1 84 ? -15.148 -8.060 0.512 1.00 70.50 84 ALA A C 1
ATOM 651 O O . ALA A 1 84 ? -14.004 -8.463 0.818 1.00 70.50 84 ALA A O 1
#

Radius of gyration: 12.36 Å; chains: 1; bounding box: 30×21×29 Å